Protein AF-E7RZ75-F1 (afdb_monomer)

Radius of gyration: 21.45 Å; Cα contacts (8 Å, |Δi|>4): 23; chains: 1; bounding box: 38×37×66 Å

Secondary structure (DSSP, 8-state):
-HHHHHHHHHHHHHHHHGGG--HHHHHHHHHHHHTHHHHHHHTSGGG---HHHHHHHHHHHHHHHHHTT----HHHHHHHHHHTTSPPPPTT------

Structure (mmCIF, N/CA/C/O backbone):
data_AF-E7RZ75-F1
#
_entry.id   AF-E7RZ75-F1
#
loop_
_atom_site.group_PDB
_atom_site.id
_atom_site.type_symbol
_atom_site.label_atom_id
_atom_site.label_alt_id
_atom_site.label_comp_id
_atom_site.label_asym_id
_atom_site.label_entity_id
_atom_site.label_seq_id
_atom_site.pdbx_PDB_ins_code
_atom_site.Cartn_x
_atom_site.Cartn_y
_atom_site.Cartn_z
_atom_site.occupancy
_atom_site.B_iso_or_equiv
_atom_site.auth_seq_id
_atom_site.auth_comp_id
_atom_site.auth_asym_id
_atom_site.auth_atom_id
_atom_site.pdbx_PDB_model_num
ATOM 1 N N . MET A 1 1 ? -12.538 -19.545 1.285 1.00 53.88 1 MET A N 1
ATOM 2 C CA . MET A 1 1 ? -12.263 -20.017 2.660 1.00 53.88 1 MET A CA 1
ATOM 3 C C . MET A 1 1 ? -11.327 -19.080 3.425 1.00 53.88 1 MET A C 1
ATOM 5 O O . MET A 1 1 ? -11.775 -18.531 4.416 1.00 53.88 1 MET A O 1
ATOM 9 N N . ALA A 1 2 ? -10.098 -18.802 2.962 1.00 65.44 2 ALA A N 1
ATOM 10 C CA . ALA A 1 2 ? -9.141 -17.964 3.710 1.00 65.44 2 ALA A CA 1
ATOM 11 C C . ALA A 1 2 ? -9.620 -16.525 4.020 1.00 65.44 2 ALA A C 1
ATOM 13 O O . ALA A 1 2 ? -9.494 -16.080 5.154 1.00 65.44 2 ALA A O 1
ATOM 14 N N . GLY A 1 3 ? -10.228 -15.817 3.058 1.00 69.69 3 GLY A N 1
ATOM 15 C CA . GLY A 1 3 ? -10.670 -14.427 3.269 1.00 69.69 3 GLY A CA 1
ATOM 16 C C . GLY A 1 3 ? -11.723 -14.263 4.373 1.00 69.69 3 GLY A C 1
ATOM 17 O O . GLY A 1 3 ? -11.671 -13.307 5.134 1.00 69.69 3 GLY A O 1
ATOM 18 N N . TRP A 1 4 ? -12.630 -15.228 4.533 1.00 77.06 4 TRP A N 1
ATOM 19 C CA . TRP A 1 4 ? -13.692 -15.159 5.545 1.00 77.06 4 TRP A CA 1
ATOM 20 C C . TRP A 1 4 ? -13.151 -15.308 6.977 1.00 77.06 4 TRP A C 1
ATOM 22 O O . TRP A 1 4 ? -13.631 -14.657 7.899 1.00 77.06 4 TRP A O 1
ATOM 32 N N . VAL A 1 5 ? -12.102 -16.118 7.158 1.00 81.12 5 VAL A N 1
ATOM 33 C CA . VAL A 1 5 ? -11.418 -16.278 8.453 1.00 81.12 5 VAL A CA 1
ATOM 34 C C . VAL A 1 5 ? -10.699 -14.987 8.849 1.00 81.12 5 VAL A C 1
ATOM 36 O O . VAL A 1 5 ? -10.796 -14.554 9.992 1.00 81.12 5 VAL A O 1
ATOM 39 N N . VAL A 1 6 ? -10.038 -14.327 7.894 1.00 79.69 6 VAL A N 1
ATOM 40 C CA . VAL A 1 6 ? -9.373 -13.035 8.136 1.00 79.69 6 VAL A CA 1
ATOM 41 C C . VAL A 1 6 ? -10.395 -11.941 8.463 1.00 79.69 6 VAL A C 1
ATOM 43 O O . VAL A 1 6 ? -10.135 -11.102 9.321 1.00 79.69 6 VAL A O 1
ATOM 46 N N . TYR A 1 7 ? -11.576 -11.973 7.834 1.00 81.94 7 TYR A N 1
ATOM 47 C CA . TYR A 1 7 ? -12.656 -11.026 8.126 1.00 81.94 7 TYR A CA 1
ATOM 48 C C . TYR A 1 7 ? -13.143 -11.134 9.573 1.00 81.94 7 TYR A C 1
ATOM 50 O O . TYR A 1 7 ? -13.269 -10.130 10.268 1.00 81.94 7 TYR A O 1
ATOM 58 N N . LEU A 1 8 ? -13.364 -12.361 10.053 1.00 85.44 8 LEU A N 1
ATOM 59 C CA . LEU A 1 8 ? -13.780 -12.605 11.434 1.00 85.44 8 LEU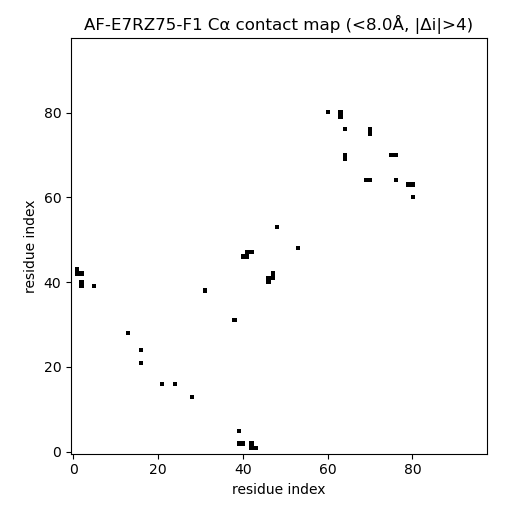 A CA 1
ATOM 60 C C . LEU A 1 8 ? -12.764 -12.081 12.453 1.00 85.44 8 LEU A C 1
ATOM 62 O O . LEU A 1 8 ? -13.155 -11.524 13.478 1.00 85.44 8 LEU A O 1
ATOM 66 N N . GLU A 1 9 ? -11.472 -12.249 12.181 1.00 84.31 9 GLU A N 1
ATOM 67 C CA . GLU A 1 9 ? -10.421 -11.755 13.070 1.00 84.31 9 GLU A CA 1
ATOM 68 C C . GLU A 1 9 ? -10.371 -10.221 13.084 1.00 84.31 9 GLU A C 1
ATOM 70 O O . GLU A 1 9 ? -10.227 -9.602 14.140 1.00 84.31 9 GLU A O 1
ATOM 75 N N . PHE A 1 10 ? -10.592 -9.594 11.926 1.00 85.38 10 PHE A N 1
ATOM 76 C CA . PHE A 1 10 ? -10.729 -8.145 11.817 1.00 85.38 10 PHE A CA 1
ATOM 77 C C . PHE A 1 10 ? -11.953 -7.616 12.585 1.00 85.38 10 PHE A C 1
ATOM 79 O O . PHE A 1 10 ? -11.845 -6.620 13.304 1.00 85.38 10 PHE A O 1
ATOM 86 N N . GLU A 1 11 ? -13.098 -8.302 12.521 1.00 86.00 11 GLU A N 1
ATOM 87 C CA . GLU A 1 11 ? -14.282 -7.960 13.320 1.00 86.00 11 GLU A CA 1
ATOM 88 C C . GLU A 1 11 ? -14.009 -8.055 14.827 1.00 86.00 11 GLU A C 1
ATOM 90 O O . GLU A 1 11 ? -14.341 -7.132 15.578 1.00 86.00 11 GLU A O 1
ATOM 95 N N . ARG A 1 12 ? -13.344 -9.126 15.284 1.00 87.06 12 ARG A N 1
ATOM 96 C CA . ARG A 1 12 ? -12.928 -9.262 16.693 1.00 87.06 12 ARG A CA 1
ATOM 97 C C . ARG A 1 12 ? -12.002 -8.124 17.115 1.00 87.06 12 ARG A C 1
ATOM 99 O O . ARG A 1 12 ? -12.196 -7.540 18.182 1.00 87.06 12 ARG A O 1
ATOM 106 N N . TRP A 1 13 ? -11.040 -7.767 16.268 1.00 86.38 13 TRP A N 1
ATOM 107 C CA . TRP A 1 13 ? -10.126 -6.654 16.513 1.00 86.38 13 TRP A CA 1
ATOM 108 C C . TRP A 1 13 ? -10.864 -5.311 16.626 1.00 86.38 13 TRP A C 1
ATOM 110 O O . TRP A 1 13 ? -10.649 -4.568 17.586 1.00 86.38 13 TRP A O 1
ATOM 120 N N . LYS A 1 14 ? -11.818 -5.021 15.731 1.00 83.62 14 LYS A N 1
ATOM 121 C CA . LYS A 1 14 ? -12.669 -3.824 15.847 1.00 83.62 14 LYS A CA 1
ATOM 122 C C . LYS A 1 14 ? -13.447 -3.796 17.163 1.00 83.62 14 LYS A C 1
ATOM 124 O O . LYS A 1 14 ? -13.571 -2.735 17.776 1.00 83.62 14 LYS A O 1
ATOM 129 N N . GLN A 1 15 ? -13.970 -4.940 17.613 1.00 84.06 15 GLN A N 1
ATOM 130 C CA . GLN A 1 15 ? -14.689 -5.018 18.887 1.00 84.06 15 GLN A CA 1
ATOM 131 C C . GLN A 1 15 ? -13.780 -4.777 20.095 1.00 84.06 15 GLN A C 1
ATOM 133 O O . GLN A 1 15 ? -14.182 -4.055 21.008 1.00 84.06 15 GLN A O 1
ATOM 138 N N . SER A 1 16 ? -12.548 -5.292 20.076 1.00 81.12 16 SER A N 1
ATOM 139 C CA . SER A 1 16 ? -11.529 -5.006 21.097 1.00 81.12 16 SER A CA 1
ATOM 140 C C . SER A 1 16 ? -11.244 -3.501 21.225 1.00 81.12 16 SER A C 1
ATOM 142 O O . SER A 1 16 ? -11.089 -2.977 22.330 1.00 81.12 16 SER A O 1
ATOM 144 N N . LEU A 1 17 ? -11.262 -2.775 20.104 1.00 72.19 17 LEU A N 1
ATOM 145 C CA . LEU A 1 17 ? -10.972 -1.342 20.060 1.00 72.19 17 LEU A CA 1
ATOM 146 C C . LEU A 1 17 ? -12.148 -0.430 20.431 1.00 72.19 17 LEU A C 1
ATOM 148 O O . LEU A 1 17 ? -11.929 0.756 20.695 1.00 72.19 17 LEU A O 1
ATOM 152 N N . ARG A 1 18 ? -13.387 -0.944 20.497 1.00 68.31 18 ARG A N 1
ATOM 153 C CA . ARG A 1 18 ? -14.576 -0.133 20.839 1.00 68.31 18 ARG A CA 1
ATOM 154 C C . ARG A 1 18 ? -14.429 0.597 22.175 1.00 68.31 18 ARG A C 1
ATOM 156 O O . ARG A 1 18 ? -14.893 1.730 22.298 1.00 68.31 18 ARG A O 1
ATOM 163 N N . TRP A 1 19 ? -13.741 -0.010 23.139 1.00 68.31 19 TRP A N 1
ATOM 164 C CA . TRP A 1 19 ? -13.544 0.552 24.477 1.00 68.31 19 TRP A CA 1
ATOM 165 C C . TRP A 1 19 ? -12.436 1.607 24.556 1.00 68.31 19 TRP A C 1
ATOM 167 O O . TRP A 1 19 ? -12.401 2.377 25.509 1.00 68.31 19 TRP A O 1
ATOM 177 N N . GLN A 1 20 ? -11.573 1.704 23.541 1.00 69.19 20 GLN A N 1
ATOM 178 C CA . GLN A 1 20 ? -10.457 2.655 23.528 1.00 69.19 20 GLN A CA 1
ATOM 179 C C . GLN A 1 20 ? -10.860 4.037 22.976 1.00 69.19 20 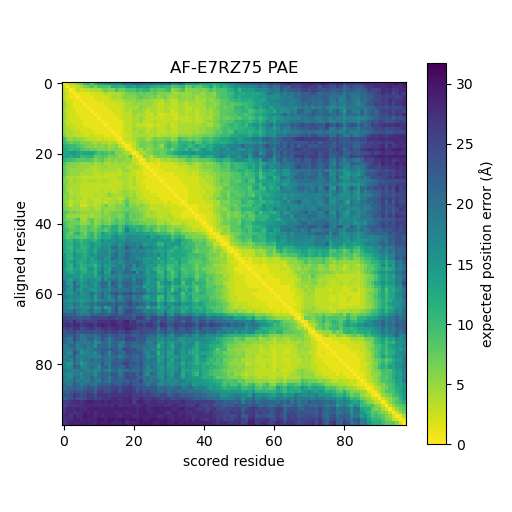GLN A C 1
ATOM 181 O O . GLN A 1 20 ? -10.140 5.009 23.178 1.00 69.19 20 GLN A O 1
ATOM 186 N N . ARG A 1 21 ? -12.018 4.151 22.296 1.00 65.19 21 ARG A N 1
ATOM 187 C CA . ARG A 1 21 ? -12.588 5.399 21.721 1.00 65.19 21 ARG A CA 1
ATOM 188 C C . ARG A 1 21 ? -11.582 6.263 20.936 1.00 65.19 21 ARG A C 1
ATOM 190 O O . ARG A 1 21 ? -11.724 7.482 20.859 1.00 65.19 21 ARG A O 1
ATOM 197 N N . LEU A 1 22 ? -10.593 5.644 20.295 1.00 74.50 22 LEU A N 1
ATOM 198 C CA . LEU A 1 22 ? -9.581 6.354 19.517 1.00 74.50 22 LEU A CA 1
ATOM 199 C C . LEU A 1 22 ? -10.101 6.642 18.098 1.00 74.50 22 LEU A C 1
ATOM 201 O O . LEU A 1 22 ? -10.211 5.749 17.257 1.00 74.50 22 LEU A O 1
ATOM 205 N N . GLY A 1 23 ? -10.390 7.914 17.808 1.00 73.75 23 GLY A N 1
ATOM 206 C CA . GLY A 1 23 ? -10.855 8.378 16.491 1.00 73.75 23 GLY A CA 1
ATOM 207 C C . GLY A 1 23 ? -10.004 7.936 15.282 1.00 73.75 23 GLY A C 1
ATOM 208 O O . GLY A 1 23 ? -10.590 7.590 14.252 1.00 73.75 23 GLY A O 1
ATOM 209 N N . PRO A 1 24 ? -8.657 7.882 15.371 1.00 78.06 24 PRO A N 1
ATOM 210 C CA . PRO A 1 24 ? -7.808 7.386 14.283 1.00 78.06 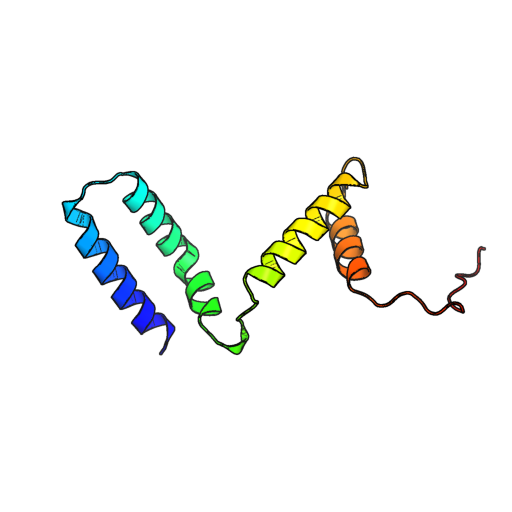24 PRO A CA 1
ATOM 211 C C . PRO A 1 24 ? -8.088 5.930 13.891 1.00 78.06 24 PRO A C 1
ATOM 213 O O . PRO A 1 24 ? -8.083 5.601 12.707 1.00 78.06 24 PRO A O 1
ATOM 216 N N . TYR A 1 25 ? -8.401 5.070 14.861 1.00 72.19 25 TYR A N 1
ATOM 217 C CA . TYR A 1 25 ? -8.640 3.647 14.614 1.00 72.19 25 TYR A CA 1
ATOM 218 C C . TYR A 1 25 ? -9.973 3.400 13.918 1.00 72.19 25 TYR A C 1
ATOM 220 O O . TYR A 1 25 ? -10.062 2.520 13.069 1.00 72.19 25 TYR A O 1
ATOM 228 N N . ARG A 1 26 ? -10.990 4.220 14.209 1.00 78.31 26 ARG A N 1
ATOM 229 C CA . ARG A 1 26 ? -12.266 4.165 13.487 1.00 78.31 26 ARG A CA 1
ATOM 230 C C . ARG A 1 26 ? -12.080 4.511 12.011 1.00 78.31 26 ARG A C 1
ATOM 232 O O . ARG A 1 26 ? -12.506 3.749 11.157 1.00 78.31 26 ARG A O 1
ATOM 239 N N . LYS A 1 27 ? -11.350 5.593 11.713 1.00 80.31 27 LYS A N 1
ATOM 240 C CA . LYS A 1 27 ? -11.021 5.969 10.325 1.00 80.31 27 LYS A CA 1
ATOM 241 C C . LYS A 1 27 ? -10.250 4.867 9.597 1.00 80.31 27 LYS A C 1
ATOM 243 O O . LYS A 1 27 ? -10.489 4.631 8.417 1.00 80.31 27 LYS A O 1
ATOM 248 N N . PHE A 1 28 ? -9.329 4.204 10.293 1.00 77.19 28 PHE A N 1
ATOM 249 C CA . PHE A 1 28 ? -8.569 3.092 9.735 1.00 77.19 28 PHE A CA 1
ATOM 250 C C . PHE A 1 28 ? -9.450 1.865 9.461 1.00 77.19 28 PHE A C 1
ATOM 252 O O . PHE A 1 28 ? -9.368 1.292 8.379 1.00 77.19 28 PHE A O 1
ATOM 259 N N . ALA A 1 29 ? -10.326 1.495 10.397 1.00 83.19 29 ALA A N 1
ATOM 260 C CA . ALA A 1 29 ? -11.266 0.394 10.209 1.00 83.19 29 ALA A CA 1
ATOM 261 C C . ALA A 1 29 ? -12.214 0.652 9.024 1.00 83.19 29 ALA A C 1
ATOM 263 O O . ALA A 1 29 ? -12.342 -0.206 8.154 1.00 83.19 29 ALA A O 1
ATOM 264 N N . ASP A 1 30 ? -12.770 1.864 8.931 1.00 84.62 30 ASP A N 1
ATOM 265 C CA . ASP A 1 30 ? -13.634 2.280 7.819 1.00 84.62 30 ASP A CA 1
ATOM 266 C C . ASP A 1 30 ? -12.894 2.218 6.466 1.00 84.62 30 ASP A C 1
ATOM 268 O O . ASP A 1 30 ? -13.484 1.900 5.434 1.00 84.62 30 ASP A O 1
ATOM 272 N N . MET A 1 31 ? -11.590 2.520 6.444 1.00 85.56 31 MET A N 1
ATOM 273 C CA . MET A 1 31 ? -10.757 2.399 5.243 1.00 85.56 31 MET A CA 1
ATOM 274 C C . MET A 1 31 ? -10.572 0.934 4.829 1.00 85.56 31 MET A C 1
ATOM 276 O O . MET A 1 31 ? -10.684 0.620 3.646 1.00 85.56 31 MET A O 1
ATOM 280 N N . ILE A 1 32 ? -10.302 0.039 5.784 1.00 84.00 32 ILE A N 1
ATOM 281 C CA . ILE A 1 32 ? -10.133 -1.393 5.503 1.00 84.00 32 ILE A CA 1
ATOM 282 C C . ILE A 1 32 ? -11.435 -2.004 4.979 1.00 84.00 32 ILE A C 1
ATOM 284 O O . ILE A 1 32 ? -11.390 -2.749 4.004 1.00 84.00 32 ILE A O 1
ATOM 288 N N . GLU A 1 33 ? -12.587 -1.647 5.549 1.00 85.81 33 GLU A N 1
ATOM 289 C CA . GLU A 1 33 ? -13.892 -2.126 5.073 1.00 85.81 33 GLU A CA 1
ATOM 290 C C . GLU A 1 33 ? -14.174 -1.717 3.623 1.00 85.81 33 GLU A C 1
ATOM 292 O O . GLU A 1 33 ? -14.581 -2.551 2.817 1.00 85.81 33 GLU A O 1
ATOM 297 N N . ARG A 1 34 ? -13.884 -0.463 3.249 1.00 88.50 34 ARG A N 1
ATOM 298 C CA . ARG A 1 34 ? -14.078 0.035 1.871 1.00 88.50 34 ARG A CA 1
ATOM 299 C C . ARG A 1 34 ? -13.226 -0.685 0.829 1.00 88.50 34 ARG A C 1
ATOM 301 O O . ARG A 1 34 ? -13.574 -0.681 -0.348 1.00 88.50 34 ARG A O 1
ATOM 308 N N . HIS A 1 35 ? -12.097 -1.251 1.244 1.00 86.06 35 HIS A N 1
ATOM 309 C CA . HIS A 1 35 ? -11.137 -1.914 0.362 1.00 86.06 35 HIS A CA 1
ATOM 310 C C . HIS A 1 35 ? -11.039 -3.422 0.616 1.00 86.06 35 HIS A C 1
ATOM 312 O O . HIS A 1 35 ? -10.118 -4.071 0.111 1.00 86.06 35 HIS A O 1
ATOM 318 N N . TRP A 1 36 ? -11.989 -3.985 1.369 1.00 82.69 36 TRP A N 1
ATOM 319 C CA . TRP A 1 36 ? -11.943 -5.364 1.839 1.00 82.69 36 TRP A CA 1
ATOM 320 C C . TRP A 1 36 ? -11.778 -6.375 0.702 1.00 82.69 36 TRP A C 1
ATOM 322 O O . TRP A 1 36 ? -10.918 -7.250 0.783 1.00 82.69 36 TRP A O 1
ATOM 332 N N . ASP A 1 37 ? -12.519 -6.206 -0.394 1.00 78.94 37 ASP A N 1
ATOM 333 C CA . ASP A 1 37 ? -12.470 -7.119 -1.541 1.00 78.94 37 ASP A CA 1
ATOM 334 C C . ASP A 1 37 ? -11.071 -7.195 -2.173 1.00 78.94 37 ASP A C 1
ATOM 336 O O . ASP A 1 37 ? -10.592 -8.276 -2.523 1.00 78.94 37 ASP A O 1
ATOM 340 N N . GLY A 1 38 ? -10.369 -6.059 -2.253 1.00 76.19 38 GLY A N 1
ATOM 341 C CA . GLY A 1 38 ? -8.998 -5.994 -2.762 1.00 76.19 38 GLY A CA 1
ATOM 342 C C . GLY A 1 38 ? -7.978 -6.607 -1.799 1.00 76.19 38 GLY A C 1
ATOM 343 O O . GLY A 1 38 ? -7.065 -7.315 -2.225 1.00 76.19 38 GLY A O 1
ATOM 344 N N . ILE A 1 39 ? -8.158 -6.392 -0.493 1.00 79.19 39 ILE A N 1
ATOM 345 C CA . ILE A 1 39 ? -7.293 -6.958 0.553 1.00 79.19 39 ILE A CA 1
ATOM 346 C C . ILE A 1 39 ? -7.458 -8.483 0.609 1.00 79.19 39 ILE A C 1
ATOM 348 O O . ILE A 1 39 ? -6.471 -9.221 0.598 1.00 79.19 39 ILE A O 1
ATOM 352 N N . ALA A 1 40 ? -8.699 -8.972 0.590 1.00 76.19 40 ALA A N 1
ATOM 353 C CA . ALA A 1 40 ? -9.017 -10.395 0.621 1.00 76.19 40 ALA A CA 1
ATOM 354 C C . ALA A 1 40 ? -8.535 -11.134 -0.640 1.00 76.19 40 ALA A C 1
ATOM 356 O O . ALA A 1 40 ? -8.128 -12.297 -0.555 1.00 76.19 40 ALA A O 1
ATOM 357 N N . ALA A 1 41 ? -8.524 -10.467 -1.801 1.00 71.56 41 ALA A N 1
ATOM 358 C CA . ALA A 1 41 ? -7.943 -11.006 -3.031 1.00 71.56 41 ALA A CA 1
ATOM 359 C C . ALA A 1 41 ? -6.417 -11.202 -2.927 1.00 71.56 41 ALA A C 1
ATOM 361 O O . ALA A 1 41 ? -5.879 -12.156 -3.496 1.00 71.56 41 ALA A O 1
ATOM 362 N N . TYR A 1 42 ? -5.729 -10.353 -2.158 1.00 65.44 42 TYR A N 1
ATOM 363 C CA . TYR A 1 42 ? -4.284 -10.427 -1.918 1.00 65.44 42 TYR A CA 1
ATOM 364 C C . TYR A 1 42 ? -3.876 -11.503 -0.896 1.00 65.44 42 TYR A C 1
ATOM 366 O O . TYR A 1 42 ? -2.726 -11.936 -0.864 1.00 65.44 42 TYR A O 1
ATOM 374 N N . CYS A 1 43 ? -4.810 -11.991 -0.071 1.00 67.06 43 CYS A N 1
ATOM 375 C CA . CYS A 1 43 ? -4.535 -13.051 0.909 1.00 67.06 43 CYS A CA 1
ATOM 376 C C . CYS A 1 43 ? -4.199 -14.414 0.271 1.00 67.06 43 CYS A C 1
ATOM 378 O O . CYS A 1 43 ? -3.748 -15.323 0.973 1.00 67.06 43 CYS A O 1
ATOM 380 N N . ARG A 1 44 ? -4.412 -14.572 -1.040 1.00 67.62 44 ARG A N 1
ATOM 381 C CA . ARG A 1 44 ? -4.060 -15.781 -1.790 1.00 67.62 44 ARG A CA 1
ATOM 382 C C . ARG A 1 44 ? -2.544 -15.844 -2.044 1.00 67.62 44 ARG A C 1
ATOM 384 O O . ARG A 1 44 ? -1.985 -14.837 -2.480 1.00 67.62 44 ARG A O 1
ATOM 391 N N . PRO A 1 45 ? -1.866 -16.981 -1.783 1.00 64.19 45 PRO A N 1
ATOM 392 C CA . PRO A 1 45 ? -0.420 -17.128 -1.981 1.00 64.19 45 PRO A CA 1
ATOM 393 C C . PRO A 1 45 ? 0.061 -16.727 -3.379 1.00 64.19 45 PRO A C 1
ATOM 395 O O . PRO A 1 45 ? 1.139 -16.158 -3.510 1.00 64.19 45 PRO A O 1
ATOM 398 N N . GLU A 1 46 ? -0.764 -16.961 -4.397 1.00 64.38 46 GLU A N 1
ATOM 399 C CA . GLU A 1 46 ? -0.464 -16.708 -5.809 1.00 64.38 46 GLU A CA 1
ATOM 400 C C . GLU A 1 46 ? -0.401 -15.207 -6.139 1.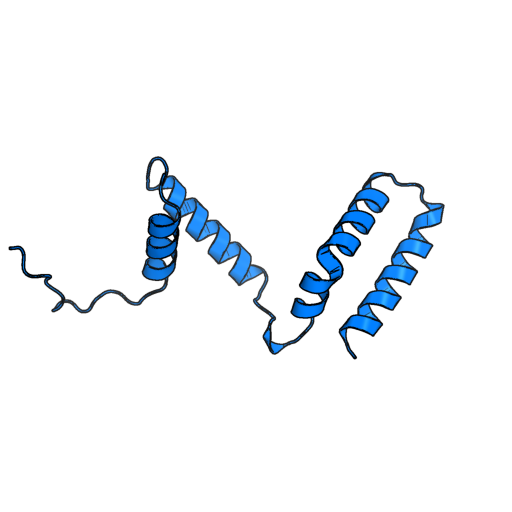00 64.38 46 GLU A C 1
ATOM 402 O O . GLU A 1 46 ? 0.244 -14.811 -7.105 1.00 64.38 46 GLU A O 1
ATOM 407 N N . ASN A 1 47 ? -1.027 -14.365 -5.311 1.00 62.56 47 ASN A N 1
ATOM 408 C CA . ASN A 1 47 ? -1.054 -12.910 -5.470 1.00 62.56 47 ASN A CA 1
ATOM 409 C C . ASN A 1 47 ? -0.052 -12.197 -4.549 1.00 62.56 47 ASN A C 1
ATOM 411 O O . ASN A 1 47 ? 0.001 -10.966 -4.536 1.00 62.56 47 ASN A O 1
ATOM 415 N N . LYS A 1 48 ? 0.739 -12.942 -3.763 1.00 63.91 48 LYS A N 1
ATOM 416 C CA . LYS A 1 48 ? 1.704 -12.358 -2.828 1.00 63.91 48 LYS A CA 1
ATOM 417 C C . LYS A 1 48 ? 2.907 -11.798 -3.578 1.00 63.91 48 LYS A C 1
ATOM 419 O O . LYS A 1 48 ? 3.900 -12.483 -3.808 1.00 63.91 48 LYS A O 1
ATOM 424 N N . VAL A 1 49 ? 2.861 -10.506 -3.871 1.00 69.12 49 VAL A N 1
ATOM 425 C CA . VAL A 1 49 ? 4.063 -9.728 -4.176 1.00 69.12 49 VAL A CA 1
ATOM 426 C C . VAL A 1 49 ? 4.751 -9.379 -2.848 1.00 69.12 49 VAL A C 1
ATOM 428 O O . VAL A 1 49 ? 4.105 -9.060 -1.847 1.00 69.12 49 VAL A O 1
ATOM 431 N N . SER A 1 50 ? 6.078 -9.472 -2.770 1.00 77.56 50 SER A N 1
ATOM 432 C CA . SER A 1 50 ? 6.760 -9.046 -1.541 1.00 77.56 50 SER A CA 1
ATOM 433 C C . SER A 1 50 ? 6.624 -7.527 -1.368 1.00 77.56 50 SER A C 1
ATOM 435 O O . SER A 1 50 ? 6.768 -6.774 -2.333 1.00 77.56 50 SER A O 1
ATOM 437 N N . LEU A 1 51 ? 6.383 -7.053 -0.140 1.00 74.56 51 LEU A N 1
ATOM 438 C CA . LEU A 1 51 ? 6.340 -5.613 0.169 1.00 74.56 51 LEU A CA 1
ATOM 439 C C . LEU A 1 51 ? 7.616 -4.900 -0.297 1.00 74.56 51 LEU A C 1
ATOM 441 O O . LEU A 1 51 ? 7.537 -3.856 -0.935 1.00 74.56 51 LEU A O 1
ATOM 445 N N . ARG A 1 52 ? 8.778 -5.536 -0.099 1.00 74.25 52 ARG A N 1
ATOM 446 C CA . ARG A 1 52 ? 10.076 -5.066 -0.60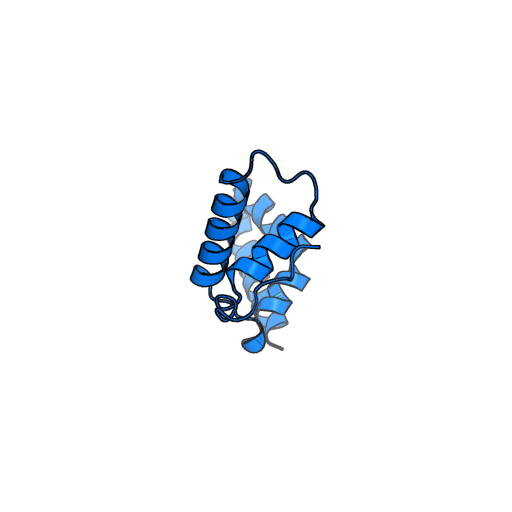4 1.00 74.25 52 ARG A CA 1
ATOM 447 C C . ARG A 1 52 ? 10.065 -4.841 -2.123 1.00 74.25 52 ARG A C 1
ATOM 449 O O . ARG A 1 52 ? 10.659 -3.878 -2.601 1.00 74.25 52 ARG A O 1
ATOM 456 N N . MET A 1 53 ? 9.406 -5.709 -2.891 1.00 76.62 53 MET A N 1
ATOM 457 C CA . MET A 1 53 ? 9.302 -5.558 -4.343 1.00 76.62 53 MET A CA 1
ATOM 458 C C . MET A 1 53 ? 8.357 -4.419 -4.739 1.00 76.62 53 MET A C 1
ATOM 460 O O . MET A 1 53 ? 8.693 -3.650 -5.638 1.00 76.62 53 MET A O 1
ATOM 464 N N . VAL A 1 54 ? 7.227 -4.254 -4.045 1.00 80.75 54 VAL A N 1
ATOM 465 C CA . VAL A 1 54 ? 6.300 -3.126 -4.266 1.00 80.75 54 VAL A CA 1
ATOM 466 C C . VAL A 1 54 ? 6.967 -1.787 -3.927 1.00 80.75 54 VAL A C 1
ATOM 468 O O . VAL A 1 54 ? 6.866 -0.827 -4.690 1.00 80.75 54 VAL A O 1
ATOM 471 N N . GLU A 1 55 ? 7.706 -1.720 -2.821 1.00 79.75 55 GLU A N 1
ATOM 472 C CA . GLU A 1 55 ? 8.487 -0.542 -2.432 1.00 79.75 55 GLU A CA 1
ATOM 473 C C . GLU A 1 55 ? 9.590 -0.226 -3.446 1.00 79.75 55 GLU A C 1
ATOM 475 O O . GLU A 1 55 ? 9.741 0.928 -3.859 1.00 79.75 55 GLU A O 1
ATOM 480 N N . GLY A 1 56 ? 10.318 -1.249 -3.906 1.00 82.31 56 GLY A N 1
ATOM 481 C CA . GLY A 1 56 ? 11.330 -1.111 -4.953 1.00 82.31 56 GLY A CA 1
ATOM 482 C C . GLY A 1 56 ? 10.745 -0.574 -6.263 1.00 82.31 56 GLY A C 1
ATOM 483 O O . GLY A 1 56 ? 11.307 0.350 -6.858 1.00 82.31 56 GLY A O 1
ATOM 484 N N . LEU A 1 57 ? 9.578 -1.084 -6.674 1.00 83.75 57 LEU A N 1
ATOM 485 C CA . LEU A 1 57 ? 8.836 -0.592 -7.836 1.00 83.75 57 LEU A CA 1
ATOM 486 C C . LEU A 1 57 ? 8.438 0.881 -7.662 1.00 83.75 57 LEU A C 1
ATOM 488 O O . LEU A 1 57 ? 8.720 1.700 -8.539 1.00 83.75 57 LEU A O 1
ATOM 492 N N . ASN A 1 58 ? 7.857 1.241 -6.515 1.00 83.31 58 ASN A N 1
ATOM 493 C CA . ASN A 1 58 ? 7.465 2.618 -6.204 1.00 83.31 58 ASN A CA 1
ATOM 494 C C . ASN A 1 58 ? 8.656 3.584 -6.231 1.00 83.31 58 ASN A C 1
ATOM 496 O O . ASN A 1 58 ? 8.542 4.705 -6.736 1.00 83.31 58 ASN A O 1
ATOM 500 N N . ASN A 1 59 ? 9.814 3.166 -5.715 1.00 86.75 59 ASN A N 1
ATOM 501 C CA . ASN A 1 59 ? 11.021 3.983 -5.759 1.00 86.75 59 ASN A CA 1
ATOM 502 C C . ASN A 1 59 ? 11.517 4.181 -7.200 1.00 86.75 59 ASN A C 1
ATOM 504 O O . ASN A 1 59 ? 11.842 5.302 -7.592 1.00 86.75 59 ASN A O 1
ATOM 508 N N . LYS A 1 60 ? 11.505 3.125 -8.021 1.00 84.19 60 LYS A N 1
ATOM 509 C CA . LYS A 1 60 ? 11.922 3.198 -9.428 1.00 84.19 60 LYS A CA 1
ATOM 510 C C . LYS A 1 60 ? 11.016 4.115 -10.254 1.00 84.19 60 LYS A C 1
ATOM 512 O O . LYS A 1 60 ? 11.525 4.941 -11.007 1.00 84.19 60 LYS A O 1
ATOM 517 N N . ILE A 1 61 ? 9.695 4.049 -10.054 1.00 84.06 61 ILE A N 1
ATOM 518 C CA . ILE A 1 61 ? 8.729 4.971 -10.6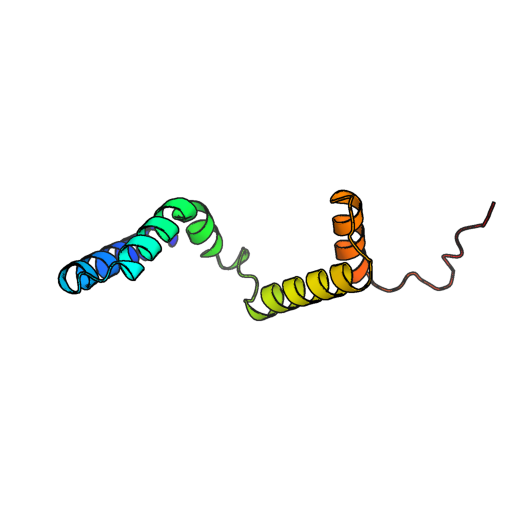80 1.00 84.06 61 ILE A CA 1
ATOM 519 C C . ILE A 1 61 ? 9.032 6.418 -10.277 1.00 84.06 61 ILE A C 1
ATOM 521 O O . ILE A 1 61 ? 9.091 7.295 -11.137 1.00 84.06 61 ILE A O 1
ATOM 525 N N . ARG A 1 62 ? 9.292 6.671 -8.987 1.00 84.44 62 ARG A N 1
ATOM 526 C CA . ARG A 1 62 ? 9.655 8.006 -8.489 1.00 84.44 62 ARG A CA 1
ATOM 527 C C . ARG A 1 62 ? 10.958 8.521 -9.112 1.00 84.44 62 ARG A C 1
ATOM 529 O O . ARG A 1 62 ? 11.035 9.699 -9.446 1.00 84.44 62 ARG A O 1
ATOM 536 N N . VAL A 1 63 ? 11.970 7.669 -9.294 1.00 87.06 63 VAL A N 1
ATOM 537 C CA . VAL A 1 63 ? 13.223 8.034 -9.984 1.00 87.06 63 VAL A CA 1
ATOM 538 C C . VAL A 1 63 ? 12.967 8.354 -11.459 1.00 87.06 63 VAL A C 1
ATOM 540 O O . VAL A 1 63 ? 13.411 9.398 -11.934 1.00 87.06 63 VAL A O 1
ATOM 543 N N . ILE A 1 64 ? 12.186 7.525 -12.160 1.00 82.88 64 ILE A N 1
ATOM 544 C CA . ILE A 1 64 ? 11.788 7.757 -13.558 1.00 82.88 64 ILE A CA 1
ATOM 545 C C . ILE A 1 64 ? 11.065 9.103 -13.692 1.00 82.88 64 ILE A C 1
ATOM 547 O O . ILE A 1 64 ? 11.429 9.909 -14.544 1.00 82.88 64 ILE A O 1
ATOM 551 N N . GLN A 1 65 ? 10.105 9.389 -12.811 1.00 80.25 65 GLN A N 1
ATOM 552 C CA . GLN A 1 65 ? 9.373 10.657 -12.793 1.00 80.25 65 GLN A CA 1
ATOM 553 C C . GLN A 1 65 ? 10.240 11.867 -12.427 1.00 80.25 65 GLN A C 1
ATOM 555 O O . GLN A 1 65 ? 9.931 12.958 -12.880 1.00 80.25 65 GLN A O 1
ATOM 560 N N . ARG A 1 66 ? 11.301 11.711 -11.622 1.00 80.94 66 ARG A N 1
ATOM 561 C CA . ARG A 1 66 ? 12.250 12.800 -11.308 1.00 80.94 66 ARG A CA 1
ATOM 562 C C . ARG A 1 66 ? 13.215 13.088 -12.454 1.00 80.94 66 ARG A C 1
ATOM 564 O O . ARG A 1 66 ? 13.579 14.238 -12.657 1.00 80.94 66 ARG A O 1
ATOM 571 N N . SER A 1 67 ? 13.631 12.054 -13.189 1.00 75.00 67 SER A N 1
ATOM 572 C CA . SER A 1 67 ? 14.572 12.188 -14.313 1.00 75.00 67 SER A CA 1
ATOM 573 C C . SER A 1 67 ? 13.994 12.951 -15.509 1.00 75.00 67 SER A C 1
ATOM 575 O O . SER A 1 67 ? 14.727 13.442 -16.360 1.00 75.00 67 SER A O 1
ATOM 577 N N . THR A 1 68 ? 12.673 13.070 -15.570 1.00 64.50 68 THR A N 1
ATOM 578 C CA . THR A 1 68 ? 11.954 13.790 -16.617 1.00 64.50 68 THR A CA 1
ATOM 579 C C . THR A 1 68 ? 11.092 14.844 -15.957 1.00 64.50 68 THR A C 1
ATOM 581 O O . THR A 1 68 ? 10.303 14.489 -15.095 1.00 64.50 68 THR A O 1
ATOM 584 N N . TYR A 1 69 ? 11.207 16.112 -16.343 1.00 59.72 69 TYR A N 1
ATOM 585 C CA . TYR A 1 69 ? 10.444 17.248 -15.800 1.00 59.72 69 TYR A CA 1
ATOM 586 C C . TYR A 1 69 ? 8.913 17.148 -16.055 1.00 59.72 69 TYR A C 1
ATOM 588 O O . TYR A 1 69 ? 8.317 17.985 -16.725 1.00 59.72 69 TYR A O 1
ATOM 596 N N . GLY A 1 70 ? 8.262 16.112 -15.518 1.00 59.25 70 GLY A N 1
ATOM 597 C CA . GLY A 1 70 ? 6.839 15.806 -15.643 1.00 59.25 70 GLY A CA 1
ATOM 598 C C . GLY A 1 70 ? 6.472 15.063 -16.929 1.00 59.25 70 GLY A C 1
ATOM 599 O O . GLY A 1 70 ? 6.277 15.671 -17.978 1.00 59.25 70 GLY A O 1
ATOM 600 N N . TYR A 1 71 ? 6.267 13.744 -16.843 1.00 63.12 71 TYR A N 1
ATOM 601 C CA . TYR A 1 71 ? 5.484 13.041 -17.862 1.00 63.12 71 TYR A CA 1
ATOM 602 C C . TYR A 1 71 ? 4.044 13.562 -17.816 1.00 63.12 71 TYR A C 1
ATOM 604 O O . TYR A 1 71 ? 3.329 13.319 -16.846 1.00 63.12 71 TYR A O 1
ATOM 612 N N . ARG A 1 72 ? 3.621 14.298 -18.849 1.00 63.94 72 ARG A N 1
ATOM 613 C CA . ARG A 1 72 ? 2.219 14.732 -19.008 1.00 63.94 72 ARG A CA 1
ATOM 614 C C . ARG A 1 72 ? 1.317 13.604 -19.523 1.00 63.94 72 ARG A C 1
ATOM 616 O O . ARG A 1 72 ? 0.105 13.677 -19.362 1.00 63.94 72 ARG A O 1
ATOM 623 N N . ASP A 1 73 ? 1.921 12.561 -20.090 1.00 77.19 73 ASP A N 1
ATOM 624 C CA . ASP A 1 73 ? 1.248 11.397 -20.659 1.00 77.19 73 ASP A CA 1
ATOM 625 C C . ASP A 1 73 ? 1.437 10.152 -19.772 1.00 77.19 73 ASP A C 1
ATOM 627 O O . ASP A 1 73 ? 2.561 9.721 -19.483 1.00 77.19 73 ASP A O 1
ATOM 631 N N . LYS A 1 74 ? 0.312 9.575 -19.339 1.00 75.81 74 LYS A N 1
ATOM 632 C CA . LYS A 1 74 ? 0.263 8.373 -18.499 1.00 75.81 74 LYS A CA 1
ATOM 633 C C . LYS A 1 74 ? 0.693 7.117 -19.258 1.00 75.81 74 LYS A C 1
ATOM 635 O O . LYS A 1 74 ? 1.344 6.263 -18.656 1.00 75.81 74 LYS A O 1
ATOM 640 N N . GLU A 1 75 ? 0.383 7.012 -20.548 1.00 76.50 75 GLU A N 1
ATOM 641 C CA . GLU A 1 75 ? 0.762 5.857 -21.369 1.00 76.50 75 GLU A CA 1
ATOM 642 C C . GLU A 1 75 ? 2.270 5.843 -21.611 1.00 76.50 75 GLU A C 1
ATOM 644 O O . GLU A 1 75 ? 2.923 4.806 -21.486 1.00 76.50 75 GLU A O 1
ATOM 649 N N . TYR A 1 76 ? 2.865 7.015 -21.830 1.00 78.06 76 TYR A N 1
ATOM 650 C CA . TYR A 1 76 ? 4.312 7.119 -21.978 1.00 78.06 76 TYR A CA 1
ATOM 651 C C . TYR A 1 76 ? 5.064 6.814 -20.672 1.00 78.06 76 TYR A C 1
ATOM 653 O O . TYR A 1 76 ? 6.083 6.118 -20.685 1.00 78.06 76 TYR A O 1
ATOM 661 N N . LEU A 1 77 ? 4.535 7.244 -19.519 1.00 80.12 77 LEU A N 1
ATOM 662 C CA . LEU A 1 77 ? 5.062 6.828 -18.215 1.00 80.12 77 LEU A CA 1
A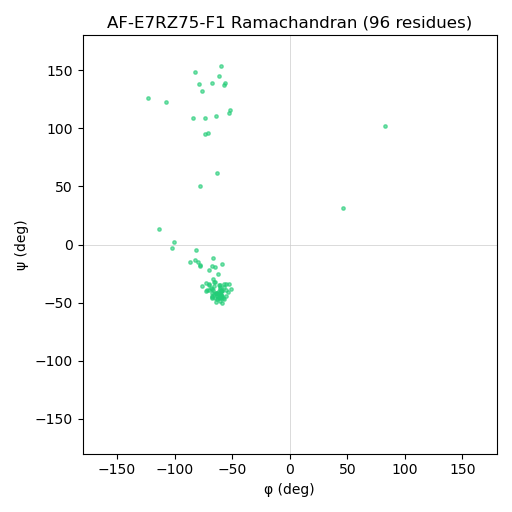TOM 663 C C . LEU A 1 77 ? 4.958 5.304 -18.034 1.00 80.12 77 LEU 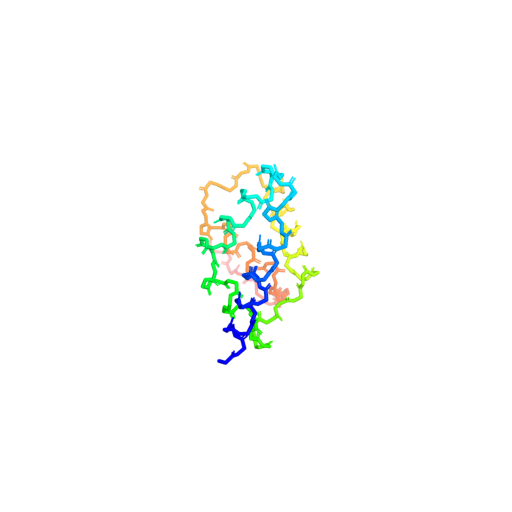A C 1
ATOM 665 O O . LEU A 1 77 ? 5.915 4.676 -17.584 1.00 80.12 77 LEU A O 1
ATOM 669 N N . ARG A 1 78 ? 3.828 4.696 -18.407 1.00 79.25 78 ARG A N 1
ATOM 670 C CA . ARG A 1 78 ? 3.635 3.241 -18.337 1.00 79.25 78 ARG A CA 1
ATOM 671 C C . ARG A 1 78 ? 4.663 2.497 -19.194 1.00 79.25 78 ARG A C 1
ATOM 673 O O . ARG A 1 78 ? 5.296 1.566 -18.698 1.00 79.25 78 ARG A O 1
ATOM 680 N N . LEU A 1 79 ? 4.884 2.945 -20.430 1.00 83.88 79 LEU A N 1
ATOM 681 C CA . LEU A 1 79 ? 5.903 2.401 -21.335 1.00 83.88 79 LEU A CA 1
ATOM 682 C C . LEU A 1 79 ? 7.310 2.492 -20.733 1.00 83.88 79 LEU A C 1
ATOM 684 O O . LEU A 1 79 ? 8.039 1.504 -20.727 1.00 83.88 79 LEU A O 1
ATOM 688 N N . LYS A 1 80 ? 7.677 3.642 -20.156 1.00 82.38 80 LYS A N 1
ATOM 689 C CA . LYS A 1 80 ? 8.968 3.843 -19.473 1.00 82.38 80 LYS A CA 1
ATOM 690 C C . LYS A 1 80 ? 9.160 2.891 -18.294 1.00 82.38 80 LYS A C 1
ATOM 692 O O . LYS A 1 80 ? 10.252 2.358 -18.103 1.00 82.38 80 LYS A O 1
ATOM 697 N N . VAL A 1 81 ? 8.108 2.677 -17.502 1.00 83.19 81 VAL A N 1
ATOM 698 C CA . VAL A 1 81 ? 8.144 1.749 -16.366 1.00 83.19 81 VAL A CA 1
ATOM 699 C C . VAL A 1 81 ? 8.379 0.325 -16.862 1.00 83.19 81 VAL A C 1
ATOM 701 O O . VAL A 1 81 ? 9.316 -0.304 -16.378 1.00 83.19 81 VAL A O 1
ATOM 704 N N . ILE A 1 82 ? 7.619 -0.143 -17.861 1.00 83.69 82 ILE A N 1
ATOM 705 C CA . ILE A 1 82 ? 7.784 -1.479 -18.464 1.00 83.69 82 ILE A CA 1
ATOM 706 C C . ILE A 1 82 ? 9.194 -1.645 -19.039 1.00 83.69 82 ILE A C 1
ATOM 708 O O . ILE A 1 82 ? 9.886 -2.599 -18.691 1.00 83.69 82 ILE A O 1
ATOM 712 N N . ALA A 1 83 ? 9.653 -0.683 -19.844 1.00 84.44 83 ALA A N 1
ATOM 713 C CA . ALA A 1 83 ? 10.976 -0.710 -20.461 1.00 84.44 83 ALA A CA 1
ATOM 714 C C . ALA A 1 83 ? 12.107 -0.813 -19.430 1.00 84.44 83 ALA A C 1
ATOM 716 O O . ALA A 1 83 ? 13.099 -1.489 -19.670 1.00 84.44 83 ALA A O 1
ATOM 717 N N . SER A 1 84 ? 11.943 -0.214 -18.246 1.00 82.19 84 SER A N 1
ATOM 718 C CA . SER A 1 84 ? 12.954 -0.287 -17.187 1.00 82.19 84 SER A CA 1
ATOM 719 C C . SER A 1 84 ? 13.172 -1.699 -16.626 1.00 82.19 84 SER A C 1
ATOM 721 O O . SER A 1 84 ? 14.181 -1.928 -15.957 1.00 82.19 84 SER A O 1
ATOM 723 N N . PHE A 1 85 ? 12.219 -2.616 -16.821 1.00 83.75 85 PHE A N 1
ATOM 724 C CA . PHE A 1 85 ? 12.297 -4.013 -16.381 1.00 83.75 85 PHE A CA 1
ATOM 725 C C . PHE A 1 85 ? 12.632 -4.982 -17.519 1.00 83.75 85 PHE A C 1
ATOM 727 O O . PHE A 1 85 ? 12.777 -6.175 -17.262 1.00 83.75 85 PHE A O 1
ATOM 734 N N . LEU A 1 86 ? 12.760 -4.491 -18.755 1.00 84.62 86 LEU A N 1
ATOM 735 C CA . LEU A 1 86 ? 13.196 -5.299 -19.886 1.00 84.62 86 LEU A CA 1
ATOM 736 C C . LEU A 1 86 ? 14.730 -5.413 -19.903 1.00 84.62 86 LEU A C 1
ATOM 738 O O . LEU A 1 86 ? 15.420 -4.484 -19.469 1.00 84.62 86 LEU A O 1
ATOM 742 N N . PRO A 1 87 ? 15.280 -6.539 -20.394 1.00 80.31 87 PRO A N 1
ATOM 743 C CA . PRO A 1 87 ? 16.711 -6.652 -20.644 1.00 80.31 87 PRO A CA 1
ATOM 744 C C . PRO A 1 87 ? 17.164 -5.586 -21.659 1.00 80.31 87 PRO A C 1
ATOM 746 O O . PRO A 1 87 ? 16.353 -5.142 -22.480 1.00 80.31 87 PRO A O 1
ATOM 749 N N . PRO A 1 88 ? 18.441 -5.162 -21.617 1.00 76.12 88 PRO A N 1
ATOM 750 C CA . PRO A 1 88 ? 18.971 -4.230 -22.603 1.00 76.12 88 PRO A CA 1
ATOM 751 C C . PRO A 1 88 ? 18.765 -4.797 -24.007 1.00 76.12 88 PRO A C 1
ATOM 753 O O . PRO A 1 88 ? 18.926 -6.000 -24.231 1.00 76.12 88 PRO A O 1
ATOM 756 N N . LEU A 1 89 ? 18.380 -3.928 -24.944 1.00 74.62 89 LEU A N 1
ATOM 757 C CA . LEU A 1 89 ? 18.237 -4.327 -26.337 1.00 74.62 89 LEU A CA 1
ATOM 758 C C . LEU A 1 89 ? 19.578 -4.893 -26.831 1.00 74.62 89 LEU A C 1
ATOM 760 O O . LEU A 1 89 ? 20.626 -4.325 -26.509 1.00 74.62 89 LEU A O 1
ATOM 764 N N . PRO A 1 90 ? 19.565 -6.000 -27.590 1.00 74.94 90 PRO A N 1
ATOM 765 C CA . PRO A 1 90 ? 20.785 -6.540 -28.161 1.00 74.94 90 PRO A CA 1
ATOM 766 C C . PRO A 1 90 ? 21.410 -5.500 -29.102 1.00 74.94 90 PRO A C 1
ATOM 768 O O . PRO A 1 90 ? 20.712 -4.732 -29.762 1.00 74.94 90 PRO A O 1
ATOM 771 N N . GLU A 1 91 ? 22.739 -5.458 -29.144 1.00 63.44 91 GLU A N 1
ATOM 772 C CA . GLU A 1 91 ? 23.543 -4.415 -29.806 1.00 63.44 91 GLU A CA 1
ATOM 773 C C . GLU A 1 91 ? 23.260 -4.267 -31.320 1.00 63.44 91 GLU A C 1
ATOM 775 O O . GLU A 1 91 ? 23.549 -3.238 -31.932 1.00 63.44 91 GLU A O 1
ATOM 780 N N . ASN A 1 92 ? 22.623 -5.276 -31.920 1.00 65.94 92 ASN A N 1
ATOM 781 C CA . ASN A 1 92 ? 22.156 -5.298 -33.305 1.00 65.94 92 ASN A CA 1
ATOM 782 C C . ASN A 1 92 ? 20.804 -4.593 -33.535 1.00 65.94 92 ASN A C 1
ATOM 784 O O . ASN A 1 92 ? 20.398 -4.439 -34.685 1.00 65.94 92 ASN A O 1
ATOM 788 N N . ALA A 1 93 ? 20.120 -4.120 -32.492 1.00 62.09 93 ALA A N 1
ATOM 789 C CA . ALA A 1 93 ? 18.916 -3.297 -32.595 1.00 62.09 93 ALA A CA 1
ATOM 790 C C . ALA A 1 93 ? 19.266 -1.837 -32.946 1.00 62.09 93 ALA A C 1
ATOM 792 O O . ALA A 1 93 ? 18.820 -0.890 -32.297 1.00 62.09 93 ALA A O 1
ATOM 793 N N . ARG A 1 94 ? 20.087 -1.627 -33.980 1.00 57.94 94 ARG A N 1
ATOM 794 C CA . ARG A 1 94 ? 20.196 -0.314 -34.618 1.00 57.94 94 ARG A CA 1
ATOM 795 C C . ARG A 1 94 ? 18.895 -0.100 -35.378 1.00 57.94 94 ARG A C 1
ATOM 797 O O . ARG A 1 94 ? 18.727 -0.606 -36.482 1.00 57.94 94 ARG A O 1
ATOM 804 N N . LEU A 1 95 ? 17.956 0.607 -34.752 1.00 63.94 95 LEU A N 1
ATOM 805 C CA . LEU A 1 95 ? 16.811 1.179 -35.451 1.00 63.94 95 LEU A CA 1
ATOM 806 C C . LEU A 1 95 ? 17.379 1.990 -36.615 1.00 63.94 95 LEU A C 1
ATOM 808 O O . LEU A 1 95 ? 18.114 2.949 -36.382 1.00 63.94 95 LEU A O 1
ATOM 812 N N . HIS A 1 96 ? 17.122 1.539 -37.843 1.00 49.25 96 HIS A N 1
ATOM 813 C CA . HIS A 1 96 ? 17.531 2.242 -39.050 1.00 49.25 96 HIS A CA 1
ATOM 814 C C . HIS A 1 96 ? 17.037 3.692 -38.952 1.00 49.25 96 HIS A C 1
ATOM 816 O O . HIS A 1 96 ? 15.823 3.900 -38.885 1.00 49.25 96 HIS A O 1
ATOM 822 N N . PRO A 1 97 ? 17.938 4.690 -38.896 1.00 49.41 97 PRO A N 1
ATOM 823 C CA . PRO A 1 97 ? 17.525 6.070 -39.025 1.00 49.41 97 PRO A CA 1
ATOM 824 C C . PRO A 1 97 ? 17.190 6.276 -40.504 1.00 49.41 97 PRO A C 1
ATOM 826 O O . PRO A 1 97 ? 18.077 6.210 -41.357 1.00 49.41 97 PRO A O 1
ATOM 829 N N . HIS A 1 98 ? 15.902 6.423 -40.800 1.00 49.22 98 HIS A N 1
ATOM 830 C CA . HIS A 1 98 ? 15.461 7.092 -42.019 1.00 49.22 98 HIS A CA 1
ATOM 831 C C . HIS A 1 98 ? 15.517 8.600 -41.786 1.00 49.22 98 HIS A C 1
ATOM 833 O O . HIS A 1 98 ? 15.095 9.028 -40.685 1.00 49.22 98 HIS A O 1
#

Sequence (98 aa):
MAGWVVYLEFERWKQSLRWQRLGPYRKFADMIERHWDGIAAYCRPENKVSLRMVEGLNNKIRVIQRSTYGYRDKEYLRLKVIASFLPPLPENARLHPH

Foldseek 3Di:
DVLVVVVVVLVVVVVVCPVVPDPVVVVVSVVCVVCSVVVSVCVDPVNDDDPVVVVVLVVVLVVVCVVDVDDPDPVVSVVVSVVVPDDPDPPPPPPDDD

Mean predicted aligned error: 13.05 Å

Organism: NCBI:txid887898

pLDDT: mean 75.59, std 9.42, range [49.22, 88.5]

Solvent-accessible surface area (backbone atoms only — not comparable to full-atom values): 6051 Å² total; per-residue (Å²): 115,71,50,62,57,53,49,53,54,52,52,52,50,55,58,67,46,61,81,67,73,51,67,69,58,54,57,49,51,57,51,49,64,78,43,38,73,63,54,44,58,43,72,39,79,94,55,60,69,55,68,70,56,55,51,50,49,54,51,50,52,51,49,57,49,66,77,36,98,63,73,88,46,68,66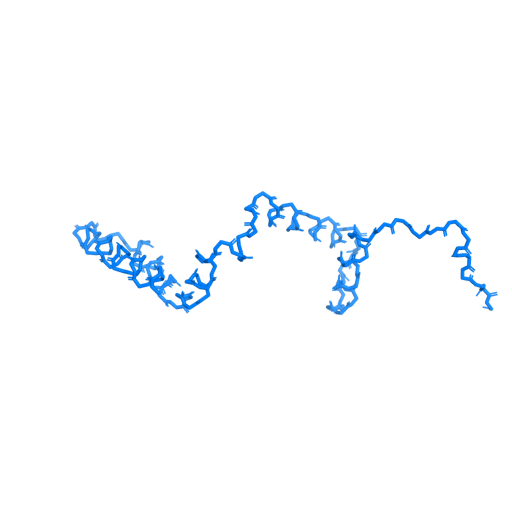,60,49,50,50,52,56,55,56,72,74,49,78,80,77,59,92,80,70,67,74,79,84,126

InterPro domains:
  IPR002560 Transposase IS204/IS1001/IS1096/IS1165, DDE domain [PF01610] (9-81)